Protein AF-A0A0B6YYM3-F1 (afdb_monomer_lite)

Foldseek 3Di:
DDDDDDDDDPPPPPPPVPPPQPDPVSVVVVVVVVVVVVQVVDDDDDDQDADQDPVNDPPHGDPVRRVVSCVVVCVVVVVVVVVVD

Radius of gyration: 27.67 Å; chains: 1; bounding box: 65×48×71 Å

pLDDT: mean 84.12, std 21.21, range [34.81, 98.31]

Organism: NCBI:txid1028688

Structure (mmCIF, N/CA/C/O backbone):
data_AF-A0A0B6YYM3-F1
#
_entry.id   AF-A0A0B6YYM3-F1
#
loop_
_atom_site.group_PDB
_atom_site.id
_atom_site.type_symbol
_atom_site.label_atom_id
_atom_site.label_alt_id
_atom_site.label_comp_id
_atom_site.label_asym_id
_atom_site.label_entity_id
_atom_site.label_seq_id
_atom_site.pdbx_PDB_ins_code
_atom_site.Cartn_x
_atom_site.Cartn_y
_atom_site.Cartn_z
_atom_site.occupancy
_atom_site.B_iso_or_equiv
_atom_site.auth_seq_id
_atom_site.auth_comp_id
_atom_site.auth_asym_id
_atom_site.auth_atom_id
_atom_site.pdbx_PDB_model_num
ATOM 1 N N . ALA A 1 1 ? -51.557 29.434 49.972 1.00 40.88 1 ALA A N 1
ATOM 2 C CA . ALA A 1 1 ? -50.395 28.730 50.549 1.00 40.88 1 ALA A CA 1
ATOM 3 C C . ALA A 1 1 ? -49.118 29.351 49.997 1.00 40.88 1 ALA A C 1
ATOM 5 O O . ALA A 1 1 ? -49.121 29.863 48.886 1.00 40.88 1 ALA A O 1
ATOM 6 N N . ILE A 1 2 ? -48.099 29.397 50.840 1.00 38.31 2 ILE A N 1
ATOM 7 C CA . ILE A 1 2 ? -46.911 30.250 50.794 1.00 38.31 2 ILE A CA 1
ATOM 8 C C . ILE A 1 2 ? -45.854 29.616 49.869 1.00 38.31 2 ILE A C 1
ATOM 10 O O . ILE A 1 2 ? -45.807 28.397 49.728 1.00 38.31 2 ILE A O 1
ATOM 14 N N . ALA A 1 3 ? -45.045 30.453 49.218 1.00 40.59 3 ALA A N 1
ATOM 15 C CA . ALA A 1 3 ? -44.009 30.092 48.254 1.00 40.59 3 ALA A CA 1
ATOM 16 C C . ALA A 1 3 ? -42.931 29.135 48.797 1.00 40.59 3 ALA A C 1
ATOM 18 O O . ALA A 1 3 ? -42.585 29.176 49.974 1.00 40.59 3 ALA A O 1
ATOM 19 N N . SER A 1 4 ? -42.286 28.388 47.898 1.00 40.09 4 SER A N 1
ATOM 20 C CA . SER A 1 4 ? -40.874 28.012 48.046 1.00 40.09 4 SER A CA 1
ATOM 21 C C . SER A 1 4 ? -40.231 27.825 46.673 1.00 40.09 4 SER A C 1
ATOM 23 O O . SER A 1 4 ? -40.418 26.823 45.991 1.00 40.09 4 SER A O 1
ATOM 25 N N . ARG A 1 5 ? -39.490 28.859 46.266 1.00 42.00 5 ARG A N 1
ATOM 26 C CA . ARG A 1 5 ? -38.478 28.816 45.208 1.00 42.00 5 ARG A CA 1
ATOM 27 C C . ARG A 1 5 ? -37.274 28.070 45.782 1.00 42.00 5 ARG A C 1
ATOM 29 O O . ARG A 1 5 ? -36.712 28.537 46.770 1.00 42.00 5 ARG A O 1
ATOM 36 N N . THR A 1 6 ? -36.845 26.976 45.164 1.00 45.97 6 THR A N 1
ATOM 37 C CA . THR A 1 6 ? -35.552 26.359 45.487 1.00 45.97 6 THR A CA 1
ATOM 38 C C . THR A 1 6 ? -34.528 26.810 44.453 1.00 45.97 6 THR A C 1
ATOM 40 O O . THR A 1 6 ? -34.611 26.478 43.274 1.00 45.97 6 THR A O 1
ATOM 43 N N . MET A 1 7 ? -33.590 27.634 44.911 1.00 45.62 7 MET A N 1
ATOM 44 C CA . MET A 1 7 ? -32.351 27.977 44.222 1.00 45.62 7 MET A CA 1
ATOM 45 C C . MET A 1 7 ? -31.336 26.845 44.404 1.00 45.62 7 MET A C 1
ATOM 47 O O . MET A 1 7 ? -31.248 26.272 45.485 1.00 45.62 7 MET A O 1
ATOM 51 N N . GLY A 1 8 ? -30.488 26.639 43.396 1.00 39.62 8 GLY A N 1
ATOM 52 C CA . GLY A 1 8 ? -29.111 26.196 43.624 1.00 39.62 8 GLY A CA 1
ATOM 53 C C . GLY A 1 8 ? -28.863 24.695 43.534 1.00 39.62 8 GLY A C 1
ATOM 54 O O . GLY A 1 8 ? -28.909 23.972 44.520 1.00 39.62 8 GLY A O 1
ATOM 55 N N . GLY A 1 9 ? -28.462 24.258 42.346 1.00 34.81 9 GLY A N 1
ATOM 56 C CA . GLY A 1 9 ? -27.886 22.938 42.125 1.00 34.81 9 GLY A CA 1
ATOM 57 C C . GLY A 1 9 ? -27.205 22.891 40.771 1.00 34.81 9 GLY A C 1
ATOM 58 O O . GLY A 1 9 ? -27.624 22.147 39.896 1.00 34.81 9 GLY A O 1
ATOM 59 N N . SER A 1 10 ? -26.202 23.752 40.575 1.00 44.75 10 SER A N 1
ATOM 60 C CA . SER A 1 10 ? -25.310 23.697 39.420 1.00 44.75 10 SER A CA 1
ATOM 61 C C . SER A 1 10 ? -24.562 22.364 39.475 1.00 44.75 10 SER A C 1
ATOM 63 O O . SER A 1 10 ? -23.514 22.247 40.116 1.00 44.75 10 SER A O 1
ATOM 65 N N . THR A 1 11 ? -25.128 21.322 38.863 1.00 44.06 11 THR A N 1
ATOM 66 C CA . THR A 1 11 ? -24.378 20.125 38.511 1.00 44.06 11 THR A CA 1
ATOM 67 C C . THR A 1 11 ? -23.376 20.584 37.474 1.00 44.06 11 THR A C 1
ATOM 69 O O . THR A 1 11 ? -23.675 20.711 36.289 1.00 44.06 11 THR A O 1
ATOM 72 N N . ARG A 1 12 ? -22.182 20.931 37.968 1.00 43.94 12 ARG A N 1
ATOM 73 C CA . ARG A 1 12 ? -20.965 21.067 37.179 1.00 43.94 12 ARG A CA 1
ATOM 74 C C . ARG A 1 12 ? -20.965 19.893 36.214 1.00 43.94 12 ARG A C 1
ATOM 76 O O . ARG A 1 12 ? -20.678 18.771 36.625 1.00 43.94 12 ARG A O 1
ATOM 83 N N . GLY A 1 13 ? -21.334 20.159 34.961 1.00 42.59 13 GLY A N 1
ATOM 84 C CA . GLY A 1 13 ? -21.013 19.287 33.854 1.00 42.59 13 GLY A CA 1
ATOM 85 C C . GLY A 1 13 ? -19.519 19.112 33.970 1.00 42.59 13 GLY A C 1
ATOM 86 O O . GLY A 1 13 ? -18.766 20.063 33.758 1.00 42.59 13 GLY A O 1
ATOM 87 N N . SER A 1 14 ? -19.112 17.948 34.465 1.00 44.56 14 SER A N 1
ATOM 88 C CA . SER A 1 14 ? -17.736 17.525 34.439 1.00 44.56 14 SER A CA 1
ATOM 89 C C . SER A 1 14 ? -17.365 17.644 32.977 1.00 44.56 14 SER A C 1
ATOM 91 O O . SER A 1 14 ? -17.806 16.867 32.131 1.00 44.56 14 SER A O 1
ATOM 93 N N . THR A 1 15 ? -16.619 18.699 32.658 1.00 49.00 15 THR A N 1
ATOM 94 C CA . THR A 1 15 ? -15.802 18.722 31.469 1.00 49.00 15 THR A CA 1
ATOM 95 C C . THR A 1 15 ? -14.989 17.456 31.615 1.00 49.00 15 THR A C 1
ATOM 97 O O . THR A 1 15 ? -14.088 17.362 32.448 1.00 49.00 15 THR A O 1
ATOM 100 N N . VAL A 1 16 ? -15.426 16.404 30.919 1.00 56.53 16 VAL A N 1
ATOM 101 C CA . VAL A 1 16 ? -14.652 15.195 30.743 1.00 56.53 16 VAL A CA 1
ATOM 102 C C . VAL A 1 16 ? -13.392 15.734 30.108 1.00 56.53 16 VAL A C 1
ATOM 104 O O . VAL A 1 16 ? -13.370 16.032 28.914 1.00 56.53 16 VAL A O 1
ATOM 107 N N . ASN A 1 17 ? -12.385 15.983 30.947 1.00 52.41 17 ASN A N 1
ATOM 108 C CA . ASN A 1 17 ? -11.019 16.185 30.540 1.00 52.41 17 ASN A CA 1
ATOM 109 C C . ASN A 1 17 ? -10.746 14.927 29.738 1.00 52.41 17 ASN A C 1
ATOM 111 O O . ASN A 1 17 ? -10.489 13.868 30.315 1.00 52.41 17 ASN A O 1
ATOM 115 N N . LYS A 1 18 ? -10.939 15.009 28.416 1.00 64.00 18 LYS A N 1
ATOM 116 C CA . LYS A 1 18 ? -10.511 13.988 27.478 1.00 64.00 18 LYS A CA 1
ATOM 117 C C . LYS A 1 18 ? -9.017 13.969 27.701 1.00 64.00 18 LYS A C 1
ATOM 119 O O . LYS A 1 18 ? -8.319 14.834 27.176 1.00 64.00 18 LYS A O 1
ATOM 124 N N . LYS A 1 19 ? -8.577 13.092 28.615 1.00 68.25 19 LYS A N 1
ATOM 125 C CA . LYS A 1 19 ? -7.177 12.928 28.978 1.00 68.25 19 LYS A CA 1
ATOM 126 C C . LYS A 1 19 ? -6.467 12.847 27.648 1.00 68.25 19 LYS A C 1
ATOM 128 O O . LYS A 1 19 ? -6.837 12.008 26.820 1.00 68.25 19 LYS A O 1
ATOM 133 N N . GLN A 1 20 ? -5.579 13.808 27.404 1.00 72.31 20 GLN A N 1
ATOM 134 C CA . GLN A 1 20 ? -4.863 13.820 26.147 1.00 72.31 20 GLN A CA 1
ATOM 135 C C . GLN A 1 20 ? -4.242 12.436 25.961 1.00 72.31 20 GLN A C 1
ATOM 137 O O . GLN A 1 20 ? -3.773 11.856 26.949 1.00 72.31 20 GLN A O 1
ATOM 142 N N . PRO A 1 21 ? -4.330 11.866 24.748 1.00 75.69 21 PRO A N 1
ATOM 143 C CA . PRO A 1 21 ? -3.785 10.548 24.498 1.00 75.69 21 PRO A CA 1
ATOM 144 C C . PRO A 1 21 ? -2.330 10.537 24.986 1.00 75.69 21 PRO A C 1
ATOM 146 O O . PRO A 1 21 ? -1.569 11.439 24.640 1.00 75.69 21 PRO A O 1
ATOM 149 N N . PRO A 1 22 ? -1.952 9.560 25.826 1.00 82.75 22 PRO A N 1
ATOM 150 C CA . PRO A 1 22 ? -0.694 9.596 26.572 1.00 82.75 22 PRO A CA 1
ATOM 151 C C . PRO A 1 22 ? 0.534 9.518 25.660 1.00 82.75 22 PRO A C 1
ATOM 153 O O . PRO A 1 22 ? 1.645 9.816 26.084 1.00 82.75 22 PRO A O 1
ATOM 156 N N . THR A 1 23 ? 0.338 9.105 24.407 1.00 95.81 23 THR A N 1
ATOM 157 C CA . THR A 1 23 ? 1.375 9.018 23.386 1.00 95.81 23 THR A CA 1
ATOM 158 C C . THR A 1 23 ? 0.811 9.420 22.026 1.00 95.81 23 THR A C 1
ATOM 160 O O . THR A 1 23 ? -0.387 9.277 21.755 1.00 95.81 23 THR A O 1
ATOM 163 N N . VAL A 1 24 ? 1.698 9.840 21.122 1.00 95.69 24 VAL A N 1
ATOM 164 C CA . VAL A 1 24 ? 1.368 10.055 19.701 1.00 95.69 24 VAL A CA 1
ATOM 165 C C . VAL A 1 24 ? 0.792 8.778 19.073 1.00 95.69 24 VAL A C 1
ATOM 167 O O . VAL A 1 24 ? -0.148 8.846 18.285 1.00 95.69 24 VAL A O 1
ATOM 170 N N . GLY A 1 25 ? 1.284 7.601 19.481 1.00 96.69 25 GLY A N 1
ATOM 171 C CA . GLY A 1 25 ? 0.763 6.308 19.028 1.00 96.69 25 GLY A CA 1
ATOM 172 C C . GLY A 1 25 ? -0.712 6.100 19.384 1.00 96.69 25 GLY A C 1
ATOM 173 O O . GLY A 1 25 ? -1.499 5.715 18.522 1.00 96.69 25 GLY A O 1
ATOM 174 N N . ALA A 1 26 ? -1.117 6.437 20.614 1.00 94.94 26 ALA A N 1
ATOM 175 C CA . ALA A 1 26 ? -2.515 6.343 21.039 1.00 94.94 26 ALA A CA 1
ATOM 176 C C . ALA A 1 26 ? -3.425 7.307 20.253 1.00 94.94 26 ALA A C 1
ATOM 178 O O . ALA A 1 26 ? -4.547 6.955 19.880 1.00 94.94 26 ALA A O 1
ATOM 179 N N . GLN A 1 27 ? -2.935 8.511 19.944 1.00 94.88 27 GLN A N 1
ATOM 180 C CA . GLN A 1 27 ? -3.659 9.465 19.102 1.00 94.88 27 GLN A CA 1
ATOM 181 C C . GLN A 1 27 ? -3.818 8.955 17.663 1.00 94.88 27 GLN A C 1
ATOM 183 O O . GLN A 1 27 ? -4.904 9.054 17.081 1.00 94.88 27 GLN A O 1
ATOM 188 N N . PHE A 1 28 ? -2.751 8.395 17.089 1.00 96.25 28 PHE A N 1
ATOM 189 C CA . PHE A 1 28 ? -2.760 7.852 15.734 1.00 96.25 28 PHE A CA 1
ATOM 190 C C . PHE A 1 28 ? -3.688 6.640 15.623 1.00 96.25 28 PHE A C 1
ATOM 192 O O . PHE A 1 28 ? -4.507 6.585 14.708 1.00 96.25 28 PHE A O 1
ATOM 199 N N . GLN A 1 29 ? -3.659 5.731 16.602 1.00 96.19 29 GLN A N 1
ATOM 200 C CA . GLN A 1 29 ? -4.565 4.583 16.663 1.00 96.19 29 GLN A CA 1
ATOM 201 C C . GLN A 1 29 ? -6.034 5.019 16.704 1.00 96.19 29 GLN A C 1
ATOM 203 O O . GLN A 1 29 ? -6.848 4.502 15.942 1.00 96.19 29 GLN A O 1
ATOM 208 N N . SER A 1 30 ? -6.374 6.002 17.545 1.00 95.06 30 SER A N 1
ATOM 209 C CA . SER A 1 30 ? -7.732 6.563 17.600 1.00 95.06 30 SER A CA 1
ATOM 210 C C . SER A 1 30 ? -8.150 7.184 16.260 1.00 95.06 30 SER A C 1
ATOM 212 O O . SER A 1 30 ? -9.266 6.971 15.780 1.00 95.06 30 SER A O 1
ATOM 214 N N . SER A 1 31 ? -7.227 7.890 15.602 1.00 96.69 31 SER A N 1
ATOM 215 C CA . SER A 1 31 ? -7.464 8.494 14.286 1.00 96.69 31 SER A CA 1
ATOM 216 C C . SER A 1 31 ? -7.710 7.440 13.199 1.00 96.69 31 SER A C 1
ATOM 218 O O . SER A 1 31 ? -8.645 7.593 12.412 1.00 96.69 31 SER A O 1
ATOM 220 N N . LEU A 1 32 ? -6.934 6.349 13.190 1.00 97.75 32 LEU A N 1
ATOM 221 C CA . LEU A 1 32 ? -7.117 5.219 12.274 1.00 97.75 32 LEU A CA 1
ATOM 222 C C . LEU A 1 32 ? -8.428 4.471 12.530 1.00 97.75 32 LEU A C 1
ATOM 224 O O . LEU A 1 32 ? -9.139 4.154 11.580 1.00 97.75 32 LEU A O 1
ATOM 228 N N . ALA A 1 33 ? -8.780 4.225 13.794 1.00 97.12 33 ALA A N 1
ATOM 229 C CA . ALA A 1 33 ? -10.038 3.568 14.146 1.00 97.12 33 ALA A CA 1
ATOM 230 C C . ALA A 1 33 ? -11.240 4.372 13.634 1.00 97.12 33 ALA A C 1
ATOM 232 O O . ALA A 1 33 ? -12.151 3.819 13.016 1.00 97.12 33 ALA A O 1
ATOM 233 N N . ARG A 1 34 ? -11.211 5.699 13.814 1.00 96.94 34 ARG A N 1
ATOM 234 C CA . ARG A 1 34 ? -12.248 6.586 13.280 1.00 96.94 34 ARG A CA 1
ATOM 235 C C . ARG A 1 34 ? -12.316 6.538 11.751 1.00 96.94 34 ARG A C 1
ATOM 237 O O . ARG A 1 34 ? -13.415 6.461 11.216 1.00 96.94 34 ARG A O 1
ATOM 244 N N . LEU A 1 35 ? -11.172 6.551 11.063 1.00 97.12 35 LEU A N 1
ATOM 245 C CA . LEU A 1 35 ? -11.118 6.444 9.602 1.00 97.12 35 LEU A CA 1
ATOM 246 C C . LEU A 1 35 ? -11.746 5.133 9.107 1.00 97.12 35 LEU A C 1
ATOM 248 O O . LEU A 1 35 ? -12.600 5.163 8.224 1.00 97.12 35 LEU A O 1
ATOM 252 N N . MET A 1 36 ? -11.364 3.997 9.695 1.00 97.81 36 MET A N 1
ATOM 253 C CA . MET A 1 36 ? -11.899 2.691 9.302 1.00 97.81 36 MET A CA 1
ATOM 254 C C . MET A 1 36 ? -13.408 2.598 9.529 1.00 97.81 36 MET A C 1
ATOM 256 O O . MET A 1 36 ? -14.117 2.085 8.668 1.00 97.81 36 MET A O 1
ATOM 260 N N . ASN A 1 37 ? -13.918 3.157 10.631 1.00 97.25 37 ASN A N 1
ATOM 261 C CA . ASN A 1 37 ? -15.358 3.213 10.884 1.00 97.25 37 ASN A CA 1
ATOM 262 C C . ASN A 1 37 ? -16.111 3.973 9.785 1.00 97.25 37 ASN A C 1
ATOM 264 O O . ASN A 1 37 ? -17.180 3.529 9.379 1.00 97.25 37 ASN A O 1
ATOM 268 N N . THR A 1 38 ? -15.566 5.088 9.292 1.00 96.25 38 THR A N 1
ATOM 269 C CA . THR A 1 38 ? -16.168 5.838 8.179 1.00 96.25 38 THR A CA 1
ATOM 270 C C . THR A 1 38 ? -16.113 5.050 6.872 1.00 96.25 38 THR A C 1
ATOM 272 O O . THR A 1 38 ? -17.115 4.968 6.169 1.00 96.25 38 THR A O 1
ATOM 275 N N . LEU A 1 39 ? -14.969 4.443 6.543 1.00 96.62 39 LEU A N 1
ATOM 276 C CA . LEU A 1 39 ? -14.805 3.695 5.292 1.00 96.62 39 LEU A CA 1
ATOM 277 C C . LEU A 1 39 ? -15.708 2.455 5.225 1.00 96.62 39 LEU A C 1
ATOM 279 O O . LEU A 1 39 ? -16.257 2.162 4.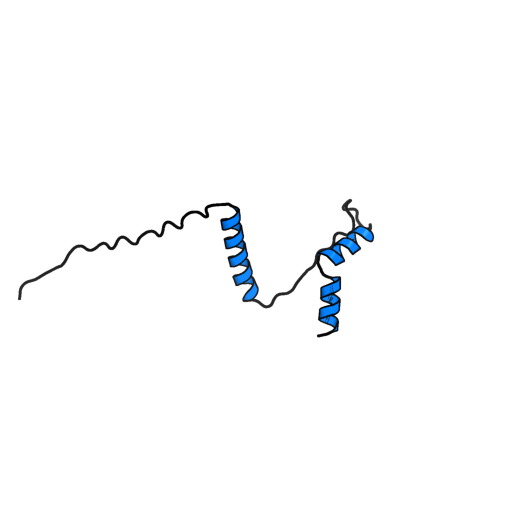168 1.00 96.62 39 LEU A O 1
ATOM 283 N N . ASN A 1 40 ? -15.912 1.770 6.353 1.00 96.12 40 ASN A N 1
ATOM 284 C CA . ASN A 1 40 ? -16.749 0.569 6.438 1.00 96.12 40 ASN A CA 1
ATOM 285 C C . ASN A 1 40 ? -18.254 0.842 6.250 1.00 96.12 40 ASN A C 1
ATOM 287 O O . ASN A 1 40 ? -19.018 -0.102 6.077 1.00 96.12 40 ASN A O 1
ATOM 291 N N . GLN A 1 41 ? -18.692 2.104 6.299 1.00 97.12 41 GLN A N 1
ATOM 292 C CA . GLN A 1 41 ? -20.090 2.489 6.056 1.00 97.12 41 GLN A CA 1
ATOM 293 C C . GLN A 1 41 ? -20.404 2.695 4.567 1.00 97.12 41 GLN A C 1
ATOM 295 O O . GLN A 1 41 ? -21.567 2.864 4.206 1.00 97.12 41 GLN A O 1
ATOM 300 N N . ALA A 1 42 ? -19.388 2.702 3.702 1.00 95.38 42 ALA A N 1
ATOM 301 C CA . ALA A 1 42 ? -19.530 2.905 2.266 1.00 95.38 42 ALA A CA 1
ATOM 302 C C . ALA A 1 42 ? -19.257 1.611 1.483 1.00 95.38 42 ALA A C 1
ATOM 304 O O . ALA A 1 42 ? -18.731 0.639 2.019 1.00 95.38 42 ALA A O 1
ATOM 305 N N . ASN A 1 43 ? -19.568 1.620 0.183 1.00 95.31 43 ASN A N 1
ATOM 306 C CA . ASN A 1 43 ? -19.118 0.580 -0.741 1.00 95.31 43 ASN A CA 1
ATOM 307 C C . ASN A 1 43 ? -17.697 0.911 -1.247 1.00 95.31 43 ASN A C 1
ATOM 309 O O . ASN A 1 43 ? -17.537 1.913 -1.955 1.00 95.31 43 ASN A O 1
ATOM 313 N N . PRO A 1 44 ? -16.660 0.129 -0.897 1.00 93.56 44 PRO A N 1
ATOM 314 C CA . PRO A 1 44 ? -15.283 0.490 -1.199 1.00 93.56 44 PRO A CA 1
ATOM 315 C C . PRO A 1 44 ? -14.856 0.071 -2.610 1.00 93.56 44 PRO A C 1
ATOM 317 O O . PRO A 1 44 ? -15.106 -1.046 -3.061 1.00 93.56 44 PRO A O 1
ATOM 320 N N . TYR A 1 45 ? -14.085 0.944 -3.256 1.00 94.06 45 TYR A N 1
ATOM 321 C CA . TYR A 1 45 ? -13.321 0.645 -4.466 1.00 94.06 45 TYR A CA 1
ATOM 322 C C . TYR A 1 45 ? -11.834 0.868 -4.184 1.00 94.06 45 TYR A C 1
ATOM 324 O O . TYR A 1 45 ? -11.463 1.812 -3.486 1.00 94.06 45 TYR A O 1
ATOM 332 N N . PHE A 1 46 ? -10.972 0.001 -4.719 1.00 92.38 46 PHE A N 1
ATOM 333 C CA . PHE A 1 46 ? -9.540 0.014 -4.418 1.00 92.38 46 PHE A CA 1
ATOM 334 C C . PHE A 1 46 ? -8.716 0.349 -5.661 1.00 92.38 46 PHE A C 1
ATOM 336 O O . PHE A 1 46 ? -8.773 -0.367 -6.657 1.00 92.38 46 PHE A O 1
ATOM 343 N N . ILE A 1 47 ? -7.893 1.395 -5.571 1.00 95.75 47 ILE A N 1
ATOM 344 C CA . ILE A 1 47 ? -6.906 1.764 -6.592 1.00 95.75 47 ILE A CA 1
ATOM 345 C C . ILE A 1 47 ? -5.516 1.423 -6.054 1.00 95.75 47 ILE A C 1
ATOM 347 O O . ILE A 1 47 ? -5.169 1.803 -4.935 1.00 95.75 47 ILE A O 1
ATOM 351 N N . ARG A 1 48 ? -4.707 0.701 -6.840 1.00 95.75 48 ARG A N 1
ATOM 352 C CA . ARG A 1 48 ? -3.301 0.429 -6.511 1.00 95.75 48 ARG A CA 1
ATOM 353 C C . ARG A 1 48 ? -2.386 1.189 -7.458 1.00 95.75 48 ARG A C 1
ATOM 355 O O . ARG A 1 48 ? -2.303 0.869 -8.638 1.00 95.75 48 ARG A O 1
ATOM 362 N N . CYS A 1 49 ? -1.682 2.174 -6.919 1.00 96.62 49 CYS A N 1
ATOM 363 C CA . CYS A 1 49 ? -0.659 2.904 -7.655 1.00 96.62 49 CYS A CA 1
ATOM 364 C C . CYS A 1 49 ? 0.639 2.086 -7.686 1.00 96.62 49 CYS A C 1
ATOM 366 O O . CYS A 1 49 ? 1.100 1.629 -6.640 1.00 96.62 49 CYS A O 1
ATOM 368 N N . ILE A 1 50 ? 1.232 1.930 -8.870 1.00 96.88 50 ILE A N 1
ATOM 369 C CA . ILE A 1 50 ? 2.495 1.214 -9.080 1.00 96.88 50 ILE A CA 1
ATOM 370 C C . ILE A 1 50 ? 3.493 2.175 -9.713 1.00 96.88 50 ILE A C 1
ATOM 372 O O . ILE A 1 50 ? 3.201 2.812 -10.724 1.00 96.88 50 ILE A O 1
ATOM 376 N N . LYS A 1 51 ? 4.681 2.280 -9.121 1.00 97.00 51 LYS A N 1
ATOM 377 C CA . LYS A 1 51 ? 5.776 3.069 -9.681 1.00 97.00 51 LYS A CA 1
ATOM 378 C C . LYS A 1 51 ? 6.504 2.246 -10.743 1.00 97.00 51 LYS A C 1
ATOM 380 O O . LYS A 1 51 ? 6.961 1.149 -10.436 1.00 97.00 51 LYS A O 1
ATOM 385 N N . SER A 1 52 ? 6.637 2.769 -11.958 1.00 98.00 52 SER A N 1
ATOM 386 C CA . SER A 1 52 ? 7.291 2.054 -13.062 1.00 98.00 52 SER A CA 1
ATOM 387 C C . SER A 1 52 ? 8.814 1.982 -12.931 1.00 98.00 52 SER A C 1
ATOM 389 O O . SER A 1 52 ? 9.398 1.001 -13.361 1.00 98.00 52 SER A O 1
ATOM 391 N N . ASN A 1 53 ? 9.462 2.990 -12.338 1.00 98.00 53 ASN A N 1
ATOM 392 C CA . ASN A 1 53 ? 10.919 3.058 -12.136 1.00 98.00 53 ASN A CA 1
ATOM 393 C C . ASN A 1 53 ? 11.271 3.981 -10.951 1.00 98.00 53 ASN A C 1
ATOM 395 O O . ASN A 1 53 ? 10.414 4.716 -10.455 1.00 98.00 53 ASN A O 1
ATOM 399 N N . LYS A 1 54 ? 12.509 3.969 -10.443 1.00 97.25 54 LYS A N 1
ATOM 400 C CA . LYS A 1 54 ? 12.908 4.783 -9.273 1.00 97.25 54 LYS A CA 1
ATOM 401 C C . LYS A 1 54 ? 13.227 6.232 -9.647 1.00 97.25 54 LYS A C 1
ATOM 403 O O . LYS A 1 54 ? 12.935 7.138 -8.861 1.00 97.25 54 LYS A O 1
ATOM 408 N N . GLU A 1 55 ? 13.729 6.413 -10.853 1.00 97.38 55 GLU A N 1
ATOM 409 C CA . GLU A 1 55 ? 14.306 7.597 -11.480 1.00 97.38 55 GLU A CA 1
ATOM 410 C C . GLU A 1 55 ? 13.238 8.630 -11.853 1.00 97.38 55 GLU A C 1
ATOM 412 O O . GLU A 1 55 ? 13.560 9.782 -12.121 1.00 97.38 55 GLU A O 1
ATOM 417 N N . LYS A 1 56 ? 11.956 8.237 -11.814 1.00 96.19 56 LYS A N 1
ATOM 418 C CA . LYS A 1 56 ? 10.808 9.038 -12.266 1.00 96.19 56 LYS A CA 1
ATOM 419 C C . LYS A 1 56 ? 10.916 9.408 -13.751 1.00 96.19 56 LYS A C 1
ATOM 421 O O . LYS A 1 56 ? 10.382 10.428 -14.177 1.00 96.19 56 LYS A O 1
ATOM 426 N N . ALA A 1 57 ? 11.601 8.573 -14.526 1.00 97.50 57 ALA A N 1
ATOM 427 C CA . ALA A 1 57 ? 11.769 8.768 -15.953 1.00 97.50 57 ALA A CA 1
ATOM 428 C C . ALA A 1 57 ? 10.501 8.321 -16.704 1.00 97.50 57 ALA A C 1
ATOM 430 O O . ALA A 1 57 ? 9.937 7.267 -16.381 1.00 97.50 57 ALA A O 1
ATOM 431 N N . PRO A 1 58 ? 10.032 9.086 -17.703 1.00 97.38 58 PRO A N 1
ATOM 432 C CA . PRO A 1 58 ? 8.955 8.629 -18.570 1.00 97.38 58 PRO A CA 1
ATOM 433 C C . PRO A 1 58 ? 9.419 7.419 -19.390 1.00 97.38 58 PRO A C 1
ATOM 435 O O . PRO A 1 58 ? 10.600 7.286 -19.699 1.00 97.38 58 PRO A O 1
ATOM 438 N N . CYS A 1 59 ? 8.486 6.536 -19.747 1.00 96.00 59 CYS A N 1
ATOM 439 C CA . CYS A 1 59 ? 8.724 5.386 -20.633 1.00 96.00 59 CYS A CA 1
ATOM 440 C C . CYS A 1 59 ? 9.784 4.363 -20.166 1.00 96.00 59 CYS A C 1
ATOM 442 O O . CYS A 1 59 ? 10.168 3.498 -20.948 1.00 96.00 59 CYS A O 1
ATOM 444 N N . VAL A 1 60 ? 10.229 4.409 -18.905 1.00 97.88 60 VAL A N 1
ATOM 445 C CA . VAL A 1 60 ? 11.125 3.400 -18.314 1.00 97.88 60 VAL A CA 1
ATOM 446 C C . VAL A 1 60 ? 10.329 2.463 -17.406 1.00 97.88 60 VAL A C 1
ATOM 448 O O . VAL A 1 60 ? 9.545 2.924 -16.568 1.00 97.88 60 VAL A O 1
ATOM 451 N N . PHE A 1 61 ? 10.554 1.157 -17.545 1.00 97.88 61 PHE A N 1
ATOM 452 C CA . PHE A 1 61 ? 9.901 0.115 -16.755 1.00 97.88 61 PHE A CA 1
ATOM 453 C C . PHE A 1 61 ? 10.940 -0.809 -16.110 1.00 97.88 61 PHE A C 1
ATOM 455 O O . PHE A 1 61 ? 11.708 -1.469 -16.802 1.00 97.88 61 PHE A O 1
ATOM 462 N N . ASP A 1 62 ? 10.948 -0.844 -14.782 1.00 98.31 62 ASP A N 1
ATOM 463 C CA . ASP A 1 62 ? 11.763 -1.728 -13.952 1.00 98.31 62 ASP A CA 1
ATOM 464 C C . ASP A 1 62 ? 10.895 -2.904 -13.483 1.00 98.31 62 ASP A C 1
ATOM 466 O O . ASP A 1 62 ? 10.031 -2.772 -12.607 1.00 98.31 62 ASP A O 1
ATOM 470 N N . GLU A 1 63 ? 11.122 -4.067 -14.092 1.00 98.12 63 GLU A N 1
ATOM 471 C CA . GLU A 1 63 ? 10.354 -5.279 -13.818 1.00 98.12 63 GLU A CA 1
ATOM 472 C C . GLU A 1 63 ? 10.523 -5.763 -12.373 1.00 98.12 63 GLU A C 1
ATOM 474 O O . GLU A 1 63 ? 9.541 -6.146 -11.734 1.00 98.12 63 GLU A O 1
ATOM 479 N N . GLU A 1 64 ? 11.732 -5.708 -11.812 1.00 98.06 64 GLU A N 1
ATOM 480 C CA . GLU A 1 64 ? 11.985 -6.192 -10.455 1.00 98.06 64 GLU A CA 1
ATOM 481 C C . GLU A 1 64 ? 11.264 -5.316 -9.423 1.00 98.06 64 GLU A C 1
ATOM 483 O O . GLU A 1 64 ? 10.626 -5.819 -8.487 1.00 98.06 64 GLU A O 1
ATOM 488 N N . LEU A 1 65 ? 11.311 -3.995 -9.617 1.00 98.06 65 LEU A N 1
ATOM 489 C CA . LEU A 1 65 ? 10.595 -3.031 -8.790 1.00 98.06 65 LEU A CA 1
ATOM 490 C C . LEU A 1 65 ? 9.084 -3.260 -8.858 1.00 98.06 65 LEU A C 1
ATOM 492 O O . LEU A 1 65 ? 8.420 -3.294 -7.817 1.00 98.06 65 LEU A O 1
ATOM 496 N N . VAL A 1 66 ? 8.524 -3.408 -10.057 1.00 98.19 66 VAL A N 1
ATOM 497 C CA . VAL A 1 66 ? 7.085 -3.633 -10.239 1.00 98.19 66 VAL A CA 1
ATOM 498 C C . VAL A 1 66 ? 6.668 -4.982 -9.657 1.00 98.19 66 VAL A C 1
ATOM 500 O O . VAL A 1 66 ? 5.698 -5.043 -8.900 1.00 98.19 66 VAL A O 1
ATOM 503 N N . MET A 1 67 ? 7.431 -6.050 -9.881 1.00 98.19 67 MET A N 1
ATOM 504 C CA . MET A 1 67 ? 7.146 -7.367 -9.307 1.00 98.19 67 MET A CA 1
ATOM 505 C C . MET A 1 67 ? 7.202 -7.363 -7.780 1.00 98.19 67 MET A C 1
ATOM 507 O O . MET A 1 67 ? 6.343 -7.965 -7.129 1.00 98.19 67 MET A O 1
ATOM 511 N N . ARG A 1 68 ? 8.160 -6.651 -7.174 1.00 97.81 68 ARG A N 1
ATOM 512 C CA . ARG A 1 68 ? 8.188 -6.445 -5.718 1.00 97.81 68 ARG A CA 1
ATOM 513 C C . ARG A 1 68 ? 6.912 -5.734 -5.261 1.00 97.81 68 ARG A C 1
ATOM 515 O O . ARG A 1 68 ? 6.280 -6.214 -4.320 1.00 97.81 68 ARG A O 1
ATOM 522 N N . GLN A 1 69 ? 6.495 -4.672 -5.957 1.00 98.12 69 GLN A N 1
ATOM 523 C CA . GLN A 1 69 ? 5.247 -3.946 -5.686 1.00 98.12 69 GLN A CA 1
ATOM 524 C C . GLN A 1 69 ? 4.014 -4.828 -5.723 1.00 98.12 69 GLN A C 1
ATOM 526 O O . GLN A 1 69 ? 3.244 -4.831 -4.763 1.00 98.12 69 GLN A O 1
ATOM 531 N N . LEU A 1 70 ? 3.852 -5.644 -6.757 1.00 98.00 70 LEU A N 1
ATOM 532 C CA . LEU A 1 70 ? 2.711 -6.551 -6.867 1.00 98.00 70 LEU A CA 1
ATOM 533 C C . LEU A 1 70 ? 2.658 -7.576 -5.722 1.00 98.00 70 LEU A C 1
ATOM 535 O O . LEU A 1 70 ? 1.566 -7.939 -5.278 1.00 98.00 70 LEU A O 1
ATOM 539 N N . ARG A 1 71 ? 3.817 -8.007 -5.205 1.00 97.06 71 ARG A N 1
ATOM 540 C CA . ARG A 1 71 ? 3.902 -8.922 -4.056 1.00 97.06 71 ARG A CA 1
ATOM 541 C C . ARG A 1 71 ? 3.526 -8.239 -2.740 1.00 97.06 71 ARG A C 1
ATOM 543 O O . ARG A 1 71 ? 2.598 -8.705 -2.087 1.00 97.06 71 ARG A O 1
ATOM 550 N N . TYR A 1 72 ? 4.183 -7.139 -2.351 1.00 96.12 72 TYR A N 1
ATOM 551 C CA . TYR A 1 72 ? 3.934 -6.528 -1.030 1.00 96.12 72 TYR A CA 1
ATOM 552 C C . TYR A 1 72 ? 2.593 -5.790 -0.946 1.00 96.12 72 TYR A C 1
ATOM 554 O O . TYR A 1 72 ? 2.031 -5.651 0.136 1.00 96.12 72 TYR A O 1
ATOM 562 N N . THR A 1 73 ? 2.041 -5.345 -2.079 1.00 96.00 73 THR A N 1
ATOM 563 C CA . THR A 1 73 ? 0.677 -4.799 -2.122 1.00 96.00 73 THR A CA 1
ATOM 564 C C . THR A 1 73 ? -0.396 -5.893 -2.080 1.00 96.00 73 THR A C 1
ATOM 566 O O . THR A 1 73 ? -1.572 -5.577 -1.892 1.00 96.00 73 THR A O 1
ATOM 569 N N . GLY A 1 74 ? -0.024 -7.169 -2.236 1.00 95.88 74 GLY A N 1
ATOM 570 C CA . GLY A 1 74 ? -0.958 -8.294 -2.249 1.00 95.88 74 GLY A CA 1
ATOM 571 C C . GLY A 1 74 ? -1.801 -8.380 -3.523 1.00 95.88 74 GLY A C 1
ATOM 572 O O . GLY A 1 74 ? -2.835 -9.050 -3.524 1.00 95.88 74 GL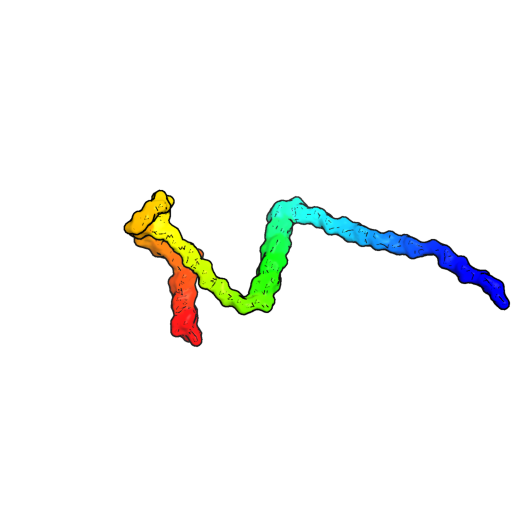Y A O 1
ATOM 573 N N . MET A 1 75 ? -1.391 -7.724 -4.614 1.00 96.75 75 MET A N 1
ATOM 574 C CA . MET A 1 75 ? -2.131 -7.747 -5.880 1.00 96.75 75 MET A CA 1
ATOM 575 C C . MET A 1 75 ? -2.218 -9.154 -6.463 1.00 96.75 75 MET A C 1
ATOM 577 O O . MET A 1 75 ? -3.291 -9.571 -6.888 1.00 96.75 75 MET A O 1
ATOM 581 N N . LEU A 1 76 ? -1.132 -9.929 -6.388 1.00 95.00 76 LEU A N 1
ATOM 582 C CA . LEU A 1 76 ? -1.130 -11.320 -6.858 1.00 95.00 76 LEU A CA 1
ATOM 583 C C . LEU A 1 76 ? -2.117 -12.199 -6.073 1.00 95.00 76 LEU A C 1
ATOM 585 O O . LEU A 1 76 ? -2.794 -13.040 -6.655 1.00 95.00 76 LEU A O 1
ATOM 589 N N . ALA A 1 77 ? -2.224 -11.993 -4.757 1.00 94.50 77 ALA A N 1
ATOM 590 C CA . ALA A 1 77 ? -3.193 -12.704 -3.925 1.00 94.50 77 ALA A CA 1
ATOM 591 C C . ALA A 1 77 ? -4.630 -12.247 -4.219 1.00 94.50 77 ALA A C 1
ATOM 593 O O . ALA A 1 77 ? -5.531 -13.073 -4.327 1.00 94.50 77 ALA A O 1
ATOM 594 N N . THR A 1 78 ? -4.827 -10.940 -4.416 1.00 94.81 78 THR A N 1
ATOM 595 C CA . THR A 1 78 ? -6.133 -10.354 -4.750 1.00 94.81 78 THR A CA 1
ATOM 596 C C . THR A 1 78 ? -6.681 -10.929 -6.054 1.00 94.81 78 THR A C 1
ATOM 598 O O . THR A 1 78 ? -7.848 -11.305 -6.098 1.00 94.81 78 THR A O 1
ATOM 601 N N . VAL A 1 79 ? -5.845 -11.051 -7.092 1.00 94.06 79 VAL A N 1
ATOM 602 C CA . VAL A 1 79 ? -6.240 -11.654 -8.377 1.00 94.06 79 VAL A CA 1
ATOM 603 C C . VAL A 1 79 ? -6.696 -13.099 -8.186 1.00 94.06 79 VAL A C 1
ATOM 605 O O . VAL A 1 79 ? -7.765 -13.457 -8.666 1.00 94.06 79 VAL A O 1
ATOM 608 N N . LYS A 1 80 ? -5.944 -13.908 -7.428 1.00 94.62 80 LYS A N 1
ATOM 609 C CA . LYS A 1 80 ? -6.317 -15.305 -7.148 1.00 94.62 80 LYS A CA 1
ATOM 610 C C . LYS A 1 80 ? -7.667 -15.415 -6.435 1.00 94.62 80 LYS A C 1
ATOM 612 O O . LYS A 1 80 ? -8.507 -16.192 -6.865 1.00 94.62 80 LYS A O 1
ATOM 617 N N . ILE A 1 81 ? -7.890 -14.611 -5.391 1.00 95.31 81 ILE A N 1
ATOM 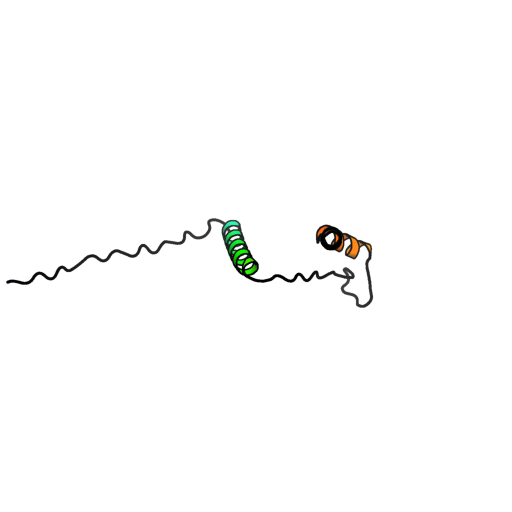618 C CA . ILE A 1 81 ? -9.149 -14.609 -4.623 1.00 95.31 81 ILE A CA 1
ATOM 619 C C . ILE A 1 81 ? -10.331 -14.202 -5.511 1.00 95.31 81 ILE A C 1
ATOM 621 O O . ILE A 1 81 ? -11.383 -14.832 -5.461 1.00 95.31 81 ILE A O 1
ATOM 625 N N . ARG A 1 82 ? -10.157 -13.163 -6.337 1.00 92.88 82 ARG A N 1
ATOM 626 C CA . ARG A 1 82 ? -11.199 -12.660 -7.247 1.00 92.88 82 ARG A CA 1
ATOM 627 C C . ARG A 1 82 ? -11.478 -13.578 -8.433 1.00 92.88 82 ARG A C 1
ATOM 629 O O . ARG A 1 82 ? -12.527 -13.448 -9.036 1.00 92.88 82 ARG A O 1
ATOM 636 N N . GLN A 1 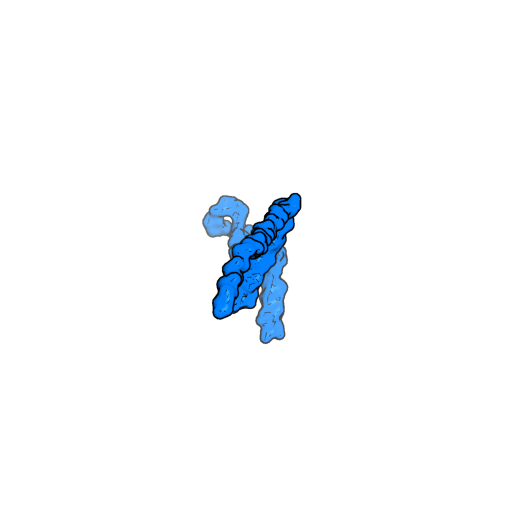83 ? -10.548 -14.459 -8.790 1.00 93.75 83 GLN A N 1
ATOM 637 C CA . GLN A 1 83 ? -10.763 -15.459 -9.834 1.00 93.75 83 GLN A CA 1
ATOM 638 C C . GLN A 1 83 ? -11.595 -16.647 -9.327 1.00 93.75 83 GLN A C 1
ATOM 640 O O . GLN A 1 83 ? -12.308 -17.265 -10.109 1.00 93.75 83 GLN A O 1
ATOM 645 N N . SER A 1 84 ? -11.473 -16.989 -8.041 1.00 89.06 84 SER A N 1
ATOM 646 C CA . SER A 1 84 ? -12.146 -18.143 -7.429 1.00 89.06 84 SER A 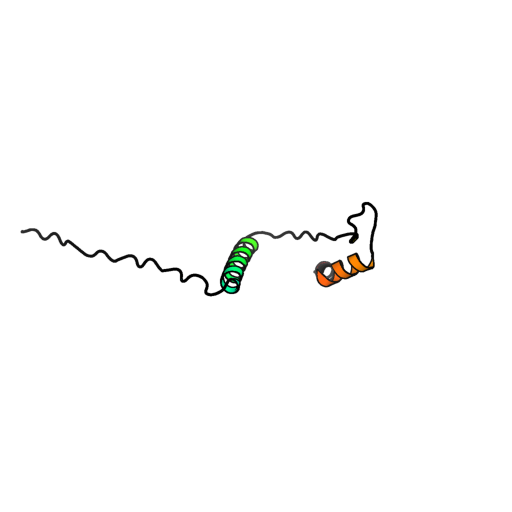CA 1
ATOM 647 C C . SER A 1 84 ? -13.534 -17.861 -6.848 1.00 89.06 84 SER A C 1
ATOM 649 O O . SER A 1 84 ? -14.209 -18.811 -6.459 1.00 89.06 84 SER A O 1
ATOM 651 N N . GLY A 1 85 ? -13.920 -16.592 -6.706 1.00 74.50 85 GLY A N 1
ATOM 652 C CA . GLY A 1 85 ? -15.212 -16.169 -6.157 1.00 74.50 85 GLY A CA 1
ATOM 653 C C . GLY A 1 85 ? -16.012 -15.401 -7.185 1.00 74.50 85 GLY A C 1
ATOM 654 O O . GLY A 1 85 ? -17.226 -15.666 -7.277 1.00 74.50 85 GLY A O 1
#

InterPro domains:
  IPR001609 Myosin head, motor domain-like [PF00063] (9-85)
  IPR001609 Myosin head, motor domain-like [PS51456] (1-85)
  IPR027417 P-loop containing nucleoside triphosphate hydrolase [SSF52540] (13-85)
  IPR036961 Kinesin motor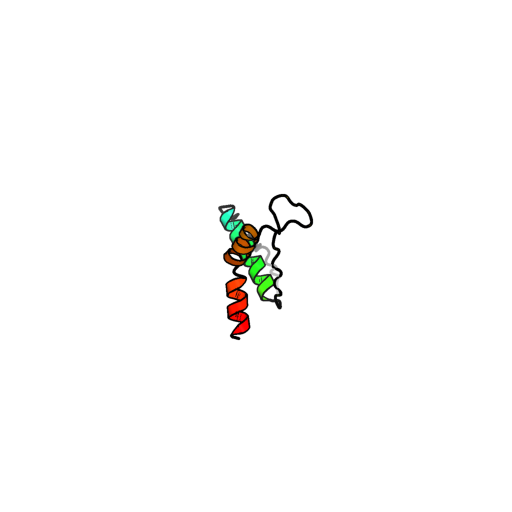 domain superfamily [G3DSA:3.40.850.10] (43-85)
  IPR046987 Unconventional class IX myosin [PTHR46184] (16-85)

Secondary structure (DSSP, 8-state):
------------------PPPSSHHHHHHHHHHHHHHHHTTS---------S-SS--TT---HHHHHHHHHHTTHHHHHHHHHH-

Sequence (85 aa):
AIASRTMGGSTRGSTVNKKQPPTVGAQFQSSLARLMNTLNQANPYFIRCIKSNKEKAPCVFDEELVMRQLRYTGMLATVKIRQSG